Protein AF-A0A7R9I8L1-F1 (afdb_monomer_lite)

Secondary structure (DSSP, 8-state):
-EETTEEEE--HHHHHHHHHHSS--S--SEEEE-TT-EEEEE--SS-SSEEEEE-TTSTTSEEEEE-SSHHHHHHHHHHHHHHHHHHHHHHHHHHHHHHHHHHHHHHHHHHHHHTT--

Organism: NCBI:txid61472

Radius of gyration: 22.03 Å; chains: 1; bounding box: 47×36×64 Å

InterPro domains:
  IPR001849 Pleckstrin homology domain [PF00169] (4-84)
  IPR001849 Pleckstrin homology domain [PS50003] (1-85)
  IPR011993 PH-like domain superfamily [G3DSA:2.30.29.30] (2-97)

Sequence (118 aa):
MDKEGFLLYYSESEKKSFDKRGYFNFHPKGVIPIGGCIVQPTSDPVQEYVIQISSESFLNGTVGLAAETRFDQERWLQGLQEAARITLENSRMGESIIRDLETQGLQLNKEKQCCVGE

Foldseek 3Di:
DDDQQKDFAADPVQVVVCVVPVDHDPDGPDIDGLAQWDWDFDDDPVAHLKIWTADPPDPVRIDIDGDPDVVRSVVVSVVSVVSNVVNNVVVVVVVVVVVVVVVVVVVVVVVVVVVVPD

Structure (mmCIF, N/CA/C/O backbone):
data_AF-A0A7R9I8L1-F1
#
_entry.id   AF-A0A7R9I8L1-F1
#
loop_
_atom_site.group_PDB
_atom_site.id
_atom_site.type_symbol
_atom_site.label_atom_id
_atom_site.label_alt_id
_atom_site.label_comp_id
_atom_site.label_asym_id
_atom_site.label_entity_id
_atom_site.label_seq_id
_atom_site.pdbx_PDB_ins_code
_atom_site.Cartn_x
_atom_site.Cartn_y
_atom_site.Cartn_z
_atom_site.occupancy
_atom_site.B_iso_or_equiv
_atom_site.auth_seq_id
_atom_site.auth_comp_id
_atom_site.auth_asym_id
_atom_site.auth_atom_id
_atom_site.pdbx_PDB_model_num
ATOM 1 N N . MET A 1 1 ? -0.620 -6.642 4.512 1.00 50.53 1 MET A N 1
ATOM 2 C CA . MET A 1 1 ? 0.724 -7.257 4.556 1.00 50.53 1 MET A CA 1
ATOM 3 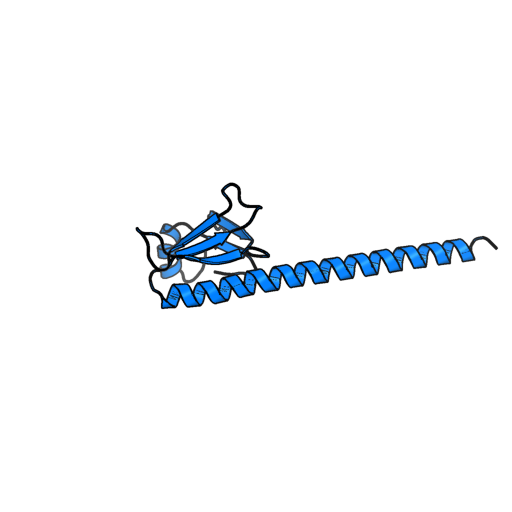C C . MET A 1 1 ? 1.350 -6.991 3.208 1.00 50.53 1 MET A C 1
ATOM 5 O O . MET A 1 1 ? 0.667 -7.223 2.217 1.00 50.53 1 MET A O 1
ATOM 9 N N . ASP A 1 2 ? 2.557 -6.444 3.185 1.00 50.03 2 ASP A N 1
ATOM 10 C CA . ASP A 1 2 ? 3.295 -6.209 1.947 1.00 50.03 2 ASP A CA 1
ATOM 11 C C . ASP A 1 2 ? 4.013 -7.503 1.554 1.00 50.03 2 ASP A C 1
ATOM 13 O O . ASP A 1 2 ? 4.768 -8.062 2.353 1.00 50.03 2 ASP A O 1
ATOM 17 N N . LYS A 1 3 ? 3.711 -8.030 0.370 1.00 54.97 3 LYS A N 1
ATOM 18 C CA . LYS A 1 3 ? 4.536 -9.048 -0.281 1.00 54.97 3 LYS A CA 1
ATOM 19 C C . LYS A 1 3 ? 5.085 -8.393 -1.536 1.00 54.97 3 LYS A C 1
ATOM 21 O O . LYS A 1 3 ? 4.315 -8.158 -2.458 1.00 54.97 3 LYS A O 1
ATOM 26 N N . GLU A 1 4 ? 6.385 -8.114 -1.547 1.00 66.31 4 GLU A N 1
ATOM 27 C CA . GLU A 1 4 ? 7.151 -7.759 -2.751 1.00 66.31 4 GLU A CA 1
ATOM 28 C C . GLU A 1 4 ? 6.454 -6.730 -3.668 1.00 66.31 4 GLU A C 1
ATOM 30 O O . GLU A 1 4 ? 6.352 -6.928 -4.877 1.00 66.31 4 GLU A O 1
ATOM 35 N N . GLY A 1 5 ? 5.952 -5.624 -3.099 1.00 80.06 5 GLY A N 1
ATOM 36 C CA . GLY A 1 5 ? 5.365 -4.535 -3.888 1.00 80.06 5 GLY A CA 1
ATOM 37 C C . GLY A 1 5 ? 3.864 -4.646 -4.129 1.00 80.06 5 GLY A C 1
ATOM 38 O O . GLY A 1 5 ? 3.334 -3.935 -4.984 1.00 80.06 5 GLY A O 1
ATOM 39 N N . PHE A 1 6 ? 3.165 -5.507 -3.388 1.00 88.88 6 PHE A N 1
ATOM 40 C CA . PHE A 1 6 ? 1.714 -5.643 -3.446 1.00 88.88 6 PHE A CA 1
ATOM 41 C C . PHE A 1 6 ? 1.077 -5.479 -2.066 1.00 88.88 6 PHE A C 1
ATOM 43 O O . PHE A 1 6 ? 1.462 -6.133 -1.092 1.00 88.88 6 PHE A O 1
ATOM 50 N N . LEU A 1 7 ? 0.015 -4.676 -2.007 1.00 91.75 7 LEU A N 1
ATOM 51 C CA . LEU A 1 7 ? -0.850 -4.551 -0.842 1.00 91.75 7 LEU A CA 1
ATOM 52 C C . LEU A 1 7 ? -2.077 -5.452 -1.002 1.00 91.75 7 LEU A C 1
ATOM 54 O O . LEU A 1 7 ? -2.922 -5.239 -1.870 1.00 91.75 7 LEU A O 1
ATOM 58 N N . LEU A 1 8 ? -2.184 -6.451 -0.129 1.00 92.12 8 LEU A N 1
ATOM 59 C CA . LEU A 1 8 ? -3.326 -7.361 -0.070 1.00 92.12 8 LEU A CA 1
ATOM 60 C C . LEU A 1 8 ? -4.337 -6.870 0.970 1.00 92.12 8 LEU A C 1
ATOM 62 O O . LEU A 1 8 ? -3.954 -6.616 2.118 1.00 92.12 8 LEU A O 1
ATOM 66 N N . TYR A 1 9 ? -5.619 -6.816 0.598 1.00 91.69 9 TYR A N 1
ATOM 67 C CA . TYR A 1 9 ? -6.708 -6.499 1.525 1.00 91.69 9 TYR A CA 1
ATOM 68 C C . TYR A 1 9 ? -7.748 -7.621 1.602 1.00 91.69 9 TYR A C 1
ATOM 70 O O . TYR A 1 9 ? -8.047 -8.314 0.629 1.00 91.69 9 TYR A O 1
ATOM 78 N N . TYR A 1 10 ? -8.307 -7.793 2.796 1.00 92.62 10 TYR A N 1
ATOM 79 C CA . TYR A 1 10 ? -9.255 -8.851 3.144 1.00 92.62 10 TYR A CA 1
ATOM 80 C C . TYR A 1 10 ? -10.533 -8.236 3.722 1.00 92.62 10 TYR A C 1
ATOM 82 O O . TYR A 1 10 ? -10.565 -7.057 4.070 1.00 92.62 10 TYR A O 1
ATOM 90 N N . SER A 1 11 ? -11.613 -9.015 3.826 1.00 91.25 11 SER A N 1
ATOM 91 C CA . SER A 1 11 ? -12.776 -8.587 4.615 1.00 91.25 11 SER A CA 1
ATOM 92 C C . SER A 1 11 ? -12.412 -8.411 6.078 1.00 91.25 11 SER A C 1
ATOM 94 O O . SER A 1 11 ? -11.620 -9.169 6.622 1.00 91.25 11 SER A O 1
ATOM 96 N N . GLU A 1 12 ? -13.130 -7.530 6.762 1.00 88.06 12 GLU A N 1
ATOM 97 C CA . GLU A 1 12 ? -13.070 -7.428 8.220 1.00 88.06 12 GLU A CA 1
ATOM 98 C C . GLU A 1 12 ? -13.358 -8.772 8.923 1.00 88.06 12 GLU A C 1
ATOM 100 O O . GLU A 1 12 ? -12.717 -9.115 9.914 1.00 88.06 12 GLU A O 1
ATOM 105 N N . SER A 1 13 ? -14.254 -9.597 8.366 1.00 88.38 13 SER A N 1
ATOM 106 C CA . SER A 1 13 ? -14.538 -10.946 8.879 1.00 88.38 13 SER A CA 1
ATOM 107 C C .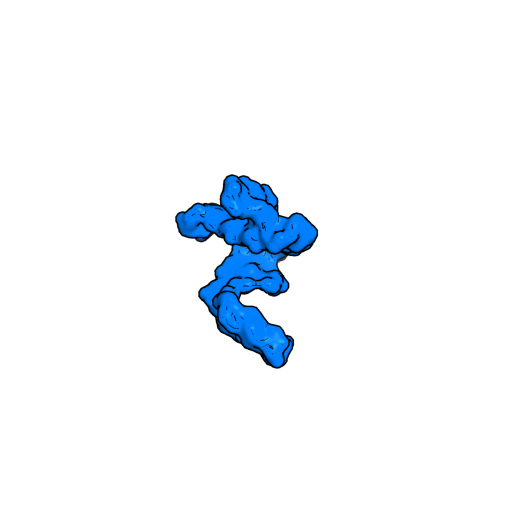 SER A 1 13 ? -13.324 -11.886 8.873 1.00 88.38 13 SER A C 1
ATOM 109 O O . SER A 1 13 ? -13.268 -12.805 9.692 1.00 88.38 13 SER A O 1
ATOM 111 N N . GLU A 1 14 ? -12.337 -11.658 7.999 1.00 89.31 14 GLU A N 1
ATOM 112 C CA . GLU A 1 14 ? -11.101 -12.450 7.965 1.00 89.31 14 GLU A CA 1
ATOM 113 C C . GLU A 1 14 ? -10.202 -12.158 9.167 1.00 89.31 14 GLU A C 1
ATOM 115 O O . GLU A 1 14 ? -9.515 -13.068 9.620 1.00 89.31 14 GLU A O 1
ATOM 120 N N . LYS A 1 15 ? -10.271 -10.956 9.764 1.00 86.56 15 LYS A N 1
ATOM 121 C CA . LYS A 1 15 ? -9.502 -10.614 10.975 1.00 86.56 15 LYS A CA 1
ATOM 122 C C . LYS A 1 15 ? -9.792 -11.603 12.107 1.00 86.56 15 LYS A C 1
ATOM 124 O O . LYS A 1 15 ? -8.885 -12.248 12.618 1.00 86.56 15 LYS A O 1
ATOM 129 N N . LYS A 1 16 ? -11.079 -11.839 12.393 1.00 86.88 16 LYS A N 1
ATOM 130 C CA . LYS A 1 16 ? -11.520 -12.805 13.418 1.00 86.88 16 LYS A CA 1
ATOM 131 C C . LYS A 1 16 ? -11.056 -14.235 13.123 1.00 86.88 16 LYS A C 1
ATOM 133 O O . LYS A 1 16 ? -10.775 -15.003 14.041 1.00 86.88 16 LYS A O 1
ATOM 138 N N . SER A 1 17 ? -11.016 -14.610 11.846 1.00 86.50 17 SER A N 1
ATOM 139 C CA . SER A 1 17 ? -10.572 -15.942 11.425 1.00 86.50 17 SER A CA 1
ATOM 140 C C . SER A 1 17 ? -9.064 -16.106 11.585 1.00 86.50 17 SER A C 1
ATOM 142 O O . SER A 1 17 ? -8.627 -17.144 12.081 1.00 86.50 17 SER A O 1
ATOM 144 N N . PHE A 1 18 ? -8.291 -15.081 11.223 1.00 88.50 18 PHE A N 1
ATOM 145 C CA . PHE A 1 18 ? -6.843 -15.041 11.394 1.00 88.50 18 PHE A CA 1
ATOM 146 C C . PHE A 1 18 ? -6.455 -15.137 12.870 1.00 88.50 18 PHE A C 1
ATOM 148 O O . PHE A 1 18 ? -5.685 -16.024 13.225 1.00 88.50 18 PHE A O 1
ATOM 155 N N . ASP A 1 19 ? -7.062 -14.324 13.738 1.00 87.81 19 ASP A N 1
ATOM 156 C CA . ASP A 1 19 ? -6.752 -14.307 15.174 1.00 87.81 19 ASP A CA 1
ATOM 157 C C . ASP A 1 19 ? -6.981 -15.679 15.836 1.00 87.81 19 ASP A C 1
ATOM 159 O O . ASP A 1 19 ? -6.258 -16.072 16.749 1.00 87.81 19 ASP A O 1
ATOM 163 N N . LYS A 1 20 ? -7.968 -16.445 15.348 1.00 89.31 20 LYS A N 1
ATOM 164 C CA . LYS A 1 20 ? -8.271 -17.795 15.845 1.00 89.31 20 LYS A CA 1
ATOM 165 C C . LYS A 1 20 ? -7.351 -18.876 15.271 1.00 89.31 20 LYS A C 1
ATOM 167 O O . LYS A 1 20 ? -7.056 -19.850 15.959 1.00 89.31 20 LYS A O 1
ATOM 172 N N . ARG A 1 21 ? -6.999 -18.779 13.987 1.00 90.62 21 ARG A N 1
ATOM 173 C CA . ARG A 1 21 ? -6.326 -19.855 13.236 1.00 90.62 21 ARG A CA 1
ATOM 174 C C . ARG A 1 21 ? -4.810 -19.676 13.144 1.00 90.62 21 ARG A C 1
ATOM 176 O O . ARG A 1 21 ? -4.107 -20.664 12.967 1.00 90.62 21 ARG A O 1
ATOM 183 N N . GLY A 1 22 ? -4.320 -18.442 13.240 1.00 88.75 22 GLY A N 1
ATOM 184 C CA . GLY A 1 22 ? -2.907 -18.080 13.112 1.00 88.75 22 GLY A CA 1
ATOM 185 C C . GLY A 1 22 ? -2.365 -18.068 11.677 1.00 88.75 22 GLY A C 1
ATOM 186 O O . GLY A 1 22 ? -1.163 -17.909 11.489 1.00 88.75 22 GLY A O 1
ATOM 187 N N . TYR A 1 23 ? -3.212 -18.241 10.658 1.00 84.62 23 TYR A N 1
ATOM 188 C CA . TYR A 1 23 ? -2.809 -18.209 9.250 1.00 84.62 23 TYR A CA 1
ATOM 189 C C . TYR A 1 23 ? -3.809 -17.433 8.395 1.00 84.62 23 TYR A C 1
ATOM 191 O O . TYR A 1 23 ? -5.003 -17.374 8.701 1.00 84.62 23 TYR A O 1
ATOM 199 N N . PHE A 1 24 ? -3.307 -16.831 7.318 1.00 79.62 24 PHE A N 1
ATOM 200 C CA . PHE A 1 24 ? -4.115 -16.056 6.382 1.00 79.62 24 PHE A CA 1
ATOM 201 C C . PHE A 1 24 ? -4.853 -16.956 5.393 1.00 79.62 24 PHE A C 1
ATOM 203 O O . PHE A 1 24 ? -4.364 -18.016 4.999 1.00 79.62 24 PHE A O 1
ATOM 210 N N . ASN A 1 25 ? -6.019 -16.493 4.952 1.00 83.94 25 ASN A N 1
ATOM 211 C CA . ASN A 1 25 ? -6.651 -17.007 3.749 1.00 83.94 25 ASN A CA 1
ATOM 212 C C . ASN A 1 25 ? -5.778 -16.665 2.531 1.00 83.94 25 ASN A C 1
ATOM 214 O O . ASN A 1 25 ? -5.252 -15.560 2.426 1.00 83.94 25 ASN A O 1
ATOM 218 N N . PHE A 1 26 ? -5.620 -17.611 1.608 1.00 86.00 26 PHE A N 1
ATOM 219 C CA . PHE A 1 26 ? -4.830 -17.411 0.390 1.00 86.00 26 PHE A CA 1
ATOM 220 C C . PHE A 1 26 ? -5.531 -16.520 -0.646 1.00 86.00 26 PHE A C 1
ATOM 222 O O . PHE A 1 26 ? -4.895 -16.083 -1.603 1.00 86.00 26 PHE A O 1
ATOM 229 N N . HIS A 1 27 ? -6.822 -16.238 -0.457 1.00 88.62 27 HIS A N 1
ATOM 230 C CA . HIS A 1 27 ? -7.650 -15.470 -1.380 1.00 88.62 27 HIS A CA 1
ATOM 231 C C . HIS A 1 27 ? -7.997 -14.092 -0.793 1.00 88.62 27 HIS A C 1
ATOM 233 O O . HIS A 1 27 ? -9.000 -13.962 -0.083 1.00 88.62 27 HIS A O 1
ATOM 239 N N . PRO A 1 28 ? -7.191 -13.048 -1.063 1.00 92.19 28 PRO A N 1
ATOM 240 C CA . PRO A 1 28 ? -7.553 -11.685 -0.698 1.00 92.19 28 PRO A CA 1
ATOM 241 C C . PRO A 1 28 ? -8.782 -11.221 -1.482 1.00 92.19 28 PRO A C 1
ATOM 243 O O . PRO A 1 28 ? -9.092 -11.733 -2.558 1.00 92.19 28 PRO A O 1
ATOM 246 N N . LYS A 1 29 ? -9.464 -10.194 -0.967 1.00 93.75 29 LYS A N 1
ATOM 247 C CA . LYS A 1 29 ? -10.540 -9.519 -1.708 1.00 93.75 29 LYS A CA 1
ATOM 248 C C . LYS A 1 29 ? -10.015 -8.765 -2.920 1.00 93.75 29 LYS A C 1
ATOM 250 O O . LYS A 1 29 ? -10.733 -8.593 -3.897 1.00 93.75 29 LYS A O 1
ATOM 255 N N . GLY A 1 30 ? -8.782 -8.297 -2.824 1.00 91.31 30 GLY A N 1
ATOM 256 C CA . GLY A 1 30 ? -8.089 -7.668 -3.921 1.00 91.31 30 GLY A CA 1
ATOM 257 C C . GLY A 1 30 ? -6.645 -7.387 -3.563 1.00 91.31 30 GLY A C 1
ATOM 258 O O . GLY A 1 30 ? -6.196 -7.563 -2.423 1.00 91.31 30 GLY A O 1
ATOM 259 N N . VAL A 1 31 ? -5.922 -6.975 -4.590 1.00 91.31 31 VAL A N 1
ATOM 260 C CA . VAL A 1 31 ? -4.493 -6.722 -4.541 1.00 91.31 31 VAL A CA 1
ATOM 261 C C . VAL A 1 31 ? -4.248 -5.390 -5.229 1.00 91.31 31 VAL A C 1
ATOM 263 O O . VAL A 1 31 ? -4.776 -5.154 -6.313 1.00 91.31 31 VAL A O 1
ATOM 266 N N . ILE A 1 32 ? -3.468 -4.523 -4.592 1.00 90.62 32 ILE A N 1
ATOM 267 C CA . ILE A 1 32 ? -3.067 -3.231 -5.145 1.00 90.62 32 ILE A CA 1
ATOM 268 C C . ILE A 1 32 ? -1.561 -3.298 -5.422 1.00 90.62 32 ILE A C 1
ATOM 270 O O . ILE A 1 32 ? -0.798 -3.511 -4.476 1.00 90.62 32 ILE A O 1
ATOM 274 N N . PRO A 1 33 ? -1.112 -3.146 -6.680 1.00 90.06 33 PRO A N 1
ATOM 275 C CA . PRO A 1 33 ? 0.306 -3.003 -6.975 1.00 90.06 33 PRO A CA 1
ATOM 276 C C . PRO A 1 33 ? 0.792 -1.650 -6.447 1.00 90.06 33 PRO A C 1
ATOM 278 O O . PRO A 1 33 ? 0.200 -0.614 -6.736 1.00 90.06 33 PRO A O 1
ATOM 281 N N . ILE A 1 34 ? 1.854 -1.671 -5.650 1.00 91.12 34 ILE A N 1
ATOM 282 C CA . ILE A 1 34 ? 2.416 -0.490 -4.982 1.00 91.12 34 ILE A CA 1
ATOM 283 C C . ILE A 1 34 ? 3.609 0.078 -5.756 1.00 91.12 34 ILE A C 1
ATOM 285 O O . ILE A 1 34 ? 3.928 1.258 -5.617 1.00 91.12 34 ILE A O 1
ATOM 289 N N . GLY A 1 35 ? 4.237 -0.722 -6.622 1.00 89.19 35 GLY A N 1
ATOM 290 C CA . GLY A 1 35 ? 5.350 -0.282 -7.461 1.00 89.19 35 GLY A CA 1
ATOM 291 C C . GLY A 1 35 ? 5.031 0.989 -8.249 1.00 89.19 35 GLY A C 1
ATOM 292 O O . GLY A 1 35 ? 4.041 1.046 -8.974 1.00 89.19 35 GLY A O 1
ATOM 293 N N . GLY A 1 36 ? 5.866 2.017 -8.085 1.00 85.12 36 GLY A N 1
ATOM 294 C CA . GLY A 1 36 ? 5.697 3.304 -8.767 1.00 85.12 36 GLY A CA 1
ATOM 295 C C . GLY A 1 36 ? 4.515 4.161 -8.290 1.00 85.12 36 GLY A C 1
ATOM 296 O O . GLY A 1 36 ? 4.281 5.219 -8.870 1.00 85.12 36 GLY A O 1
ATOM 297 N N . CYS A 1 37 ? 3.779 3.753 -7.251 1.00 92.94 37 CYS A N 1
ATOM 298 C CA . CYS A 1 37 ? 2.744 4.593 -6.650 1.00 92.94 37 CYS A CA 1
ATOM 299 C C . CYS A 1 37 ? 3.357 5.721 -5.810 1.00 92.94 37 CYS A C 1
ATOM 301 O O . CYS A 1 37 ? 4.407 5.562 -5.187 1.00 92.94 37 CYS A O 1
ATOM 303 N N . ILE A 1 38 ? 2.649 6.847 -5.724 1.00 93.75 38 ILE A N 1
ATOM 304 C CA . ILE A 1 38 ? 2.980 7.930 -4.794 1.00 93.75 38 ILE A CA 1
ATOM 305 C C . ILE A 1 38 ? 2.244 7.660 -3.482 1.00 93.75 38 ILE A C 1
ATOM 307 O O . ILE A 1 38 ? 1.011 7.611 -3.463 1.00 93.75 38 ILE A O 1
ATOM 311 N N . VAL A 1 39 ? 3.005 7.494 -2.398 1.00 95.62 39 VAL A N 1
ATOM 312 C CA . VAL A 1 39 ? 2.490 7.198 -1.055 1.00 95.62 39 VAL A CA 1
ATOM 313 C C . VAL A 1 39 ? 2.823 8.349 -0.111 1.00 95.62 39 VAL A C 1
ATOM 315 O O . VAL A 1 39 ? 3.996 8.662 0.110 1.00 95.62 39 VAL A O 1
ATOM 318 N N . GLN A 1 40 ? 1.793 8.968 0.463 1.00 96.06 40 GLN A N 1
ATOM 319 C CA . GLN A 1 40 ? 1.934 10.156 1.304 1.00 96.06 40 GLN A CA 1
ATOM 320 C C . GLN A 1 40 ? 0.933 10.163 2.466 1.00 96.06 40 GLN A C 1
ATOM 322 O O . GLN A 1 40 ? -0.186 9.667 2.311 1.00 96.06 40 GLN A O 1
ATOM 327 N N . PRO A 1 41 ? 1.300 10.722 3.631 1.00 95.75 41 PRO A N 1
ATOM 328 C CA . PRO A 1 41 ? 0.342 10.959 4.696 1.00 95.75 41 PRO A CA 1
ATOM 329 C C . PRO A 1 41 ? -0.627 12.067 4.273 1.00 95.75 41 PRO A C 1
ATOM 331 O O . PRO A 1 41 ? -0.251 13.020 3.591 1.00 95.75 41 PRO A O 1
ATOM 334 N N . THR A 1 42 ? -1.876 11.949 4.696 1.00 92.19 42 THR A N 1
ATOM 335 C CA . THR A 1 42 ? -2.887 12.990 4.545 1.00 92.19 42 THR A CA 1
ATOM 336 C C . THR A 1 42 ? -3.750 13.050 5.801 1.00 92.19 42 THR A C 1
ATOM 338 O O . THR A 1 42 ? -3.746 12.132 6.627 1.00 92.19 42 THR A O 1
ATOM 341 N N . SER A 1 43 ? -4.481 14.145 5.943 1.00 81.19 43 SER A N 1
ATOM 342 C CA . SER A 1 43 ? -5.467 14.328 6.999 1.00 81.19 43 SER A CA 1
ATOM 343 C C . SER A 1 43 ? -6.785 14.695 6.337 1.00 81.19 43 SER A C 1
ATOM 345 O O . SER A 1 43 ? -6.844 15.655 5.569 1.00 81.19 43 SER A O 1
ATOM 347 N N . ASP A 1 44 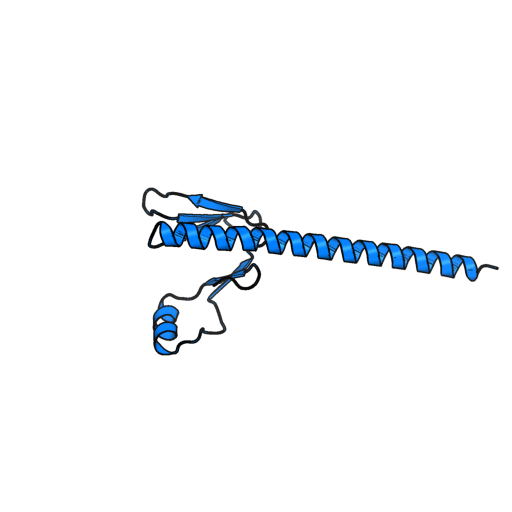? -7.827 13.924 6.621 1.00 79.25 44 ASP A N 1
ATOM 348 C CA . ASP A 1 44 ? -9.197 14.241 6.230 1.00 79.25 44 ASP A CA 1
ATOM 349 C C . ASP A 1 44 ? -9.906 14.879 7.441 1.00 79.25 44 ASP A C 1
ATOM 351 O O . ASP A 1 44 ? -9.614 14.488 8.575 1.00 79.25 44 ASP A O 1
ATOM 355 N N . PRO A 1 45 ? -10.829 15.843 7.260 1.00 81.12 45 PRO A N 1
ATOM 356 C CA . PRO A 1 45 ? -11.629 16.389 8.359 1.00 81.12 45 PRO A CA 1
ATOM 357 C C . PRO A 1 45 ? -12.330 15.341 9.241 1.00 81.12 45 PRO A C 1
ATOM 359 O O . PRO A 1 45 ? -12.638 15.631 10.396 1.00 81.12 45 PRO A O 1
ATOM 362 N N . VAL A 1 46 ? -12.617 14.153 8.704 1.00 84.94 46 VAL A N 1
ATOM 363 C CA . VAL A 1 46 ? -13.351 13.076 9.385 1.00 84.94 46 VAL A CA 1
ATOM 364 C C . VAL A 1 46 ? -12.419 12.007 9.957 1.00 84.94 46 VAL A C 1
ATOM 366 O O . VAL A 1 46 ? -12.776 11.342 10.929 1.00 84.94 46 VAL A O 1
ATOM 369 N N . GLN A 1 47 ? -11.232 11.831 9.374 1.00 87.62 47 GLN A N 1
ATOM 370 C CA . GLN A 1 47 ? -10.337 10.728 9.702 1.00 87.62 47 GLN A CA 1
ATOM 371 C C . GLN A 1 47 ? -8.891 11.212 9.827 1.00 87.62 47 GLN A C 1
ATOM 373 O O . GLN A 1 47 ? -8.279 11.694 8.871 1.00 87.62 47 GLN A O 1
ATOM 378 N N . GLU A 1 48 ? -8.325 11.014 11.015 1.00 90.88 48 GLU A N 1
ATOM 379 C CA . GLU A 1 48 ? -6.902 11.218 11.267 1.00 90.88 48 GLU A CA 1
ATOM 380 C C . GLU A 1 48 ? -6.072 10.020 10.776 1.00 90.88 48 GLU A C 1
ATOM 382 O O . GLU A 1 48 ? -6.582 8.913 10.570 1.00 90.88 48 GLU A O 1
ATOM 387 N N . TYR A 1 49 ? -4.767 10.255 10.615 1.00 94.31 49 TYR A N 1
ATOM 388 C CA . TYR A 1 49 ? -3.764 9.227 10.314 1.00 94.31 49 TYR A CA 1
ATOM 389 C C . TYR A 1 49 ? -3.994 8.493 8.985 1.00 94.31 49 TYR A C 1
ATOM 391 O O . TYR A 1 49 ? -3.768 7.285 8.868 1.00 94.31 49 TYR A O 1
ATOM 399 N N . VAL A 1 50 ? -4.437 9.225 7.962 1.00 96.12 50 VAL A N 1
ATOM 400 C CA . VAL A 1 50 ? -4.712 8.659 6.640 1.00 96.12 50 VAL A CA 1
ATOM 401 C C . VAL A 1 50 ? -3.430 8.586 5.813 1.00 96.12 50 VAL A C 1
ATOM 403 O O . VAL A 1 50 ? -2.568 9.463 5.859 1.00 96.12 50 VAL A O 1
ATOM 406 N N . ILE A 1 51 ? -3.286 7.523 5.035 1.00 96.38 51 ILE A N 1
ATOM 407 C CA . ILE A 1 51 ? -2.250 7.354 4.022 1.00 96.38 51 ILE A CA 1
ATOM 408 C C . ILE A 1 51 ? -2.953 7.339 2.673 1.00 96.38 51 ILE A C 1
ATOM 410 O O . ILE A 1 51 ? -3.842 6.520 2.441 1.00 96.38 51 ILE A O 1
ATOM 414 N N . GLN A 1 52 ? -2.556 8.234 1.780 1.00 95.69 52 GLN A N 1
ATOM 415 C CA . GLN A 1 52 ? -3.036 8.256 0.410 1.00 95.69 52 GLN A CA 1
ATOM 416 C C . GLN A 1 52 ? -2.021 7.568 -0.498 1.00 95.69 52 GLN A C 1
ATOM 418 O O . GLN A 1 52 ? -0.850 7.946 -0.539 1.00 95.69 52 GLN A O 1
ATOM 423 N N . ILE A 1 53 ? -2.497 6.583 -1.253 1.00 95.44 53 ILE A N 1
ATOM 424 C CA . ILE A 1 53 ? -1.768 5.922 -2.333 1.00 95.44 53 ILE A CA 1
ATOM 425 C C . ILE A 1 53 ? -2.374 6.411 -3.641 1.00 95.44 53 ILE A C 1
ATOM 427 O O . ILE A 1 53 ? -3.586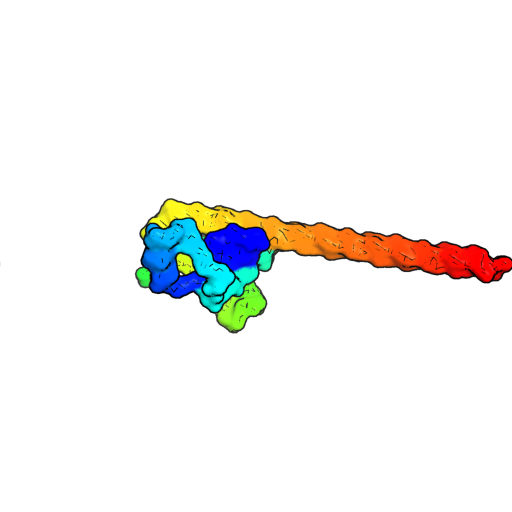 6.330 -3.828 1.00 95.44 53 ILE A O 1
ATOM 431 N N . SER A 1 54 ? -1.552 6.927 -4.546 1.00 94.94 54 SER A N 1
ATOM 432 C CA . SER A 1 54 ? -2.017 7.467 -5.824 1.00 94.94 54 SER A CA 1
ATOM 433 C C . SER A 1 54 ? -1.222 6.923 -7.001 1.00 94.94 54 SER A C 1
ATOM 435 O O . SER A 1 54 ? -0.013 6.700 -6.908 1.00 94.94 54 SER A O 1
ATOM 437 N N . SER A 1 55 ? -1.936 6.679 -8.097 1.00 91.81 55 SER A N 1
ATOM 438 C CA . SER A 1 55 ? -1.393 6.192 -9.360 1.00 91.81 55 SER A CA 1
ATOM 439 C C . SER A 1 55 ? -2.331 6.590 -10.491 1.00 91.81 55 SER A C 1
ATOM 441 O O . SER A 1 55 ? -3.547 6.451 -10.366 1.00 91.81 55 SER A O 1
ATOM 443 N N . GLU A 1 56 ? -1.768 7.005 -11.623 1.00 88.38 56 GLU A N 1
ATOM 444 C CA . GLU A 1 56 ? -2.529 7.253 -12.855 1.00 88.38 56 GLU A CA 1
ATOM 445 C C . GLU A 1 56 ? -3.224 5.985 -13.378 1.00 88.38 56 GLU A C 1
ATOM 447 O O . GLU A 1 56 ? -4.189 6.065 -14.130 1.00 88.38 56 GLU A O 1
ATOM 452 N N . SER A 1 57 ? -2.761 4.805 -12.950 1.00 85.25 57 SER A N 1
ATOM 453 C CA . SER A 1 57 ? -3.365 3.519 -13.308 1.00 85.25 57 SER A CA 1
ATOM 454 C C . SER A 1 57 ? -4.660 3.206 -12.548 1.00 85.25 57 SER A C 1
ATOM 456 O O . SER A 1 57 ? -5.408 2.313 -12.949 1.00 85.25 57 SER A O 1
ATOM 458 N N . PHE A 1 58 ? -4.945 3.906 -11.445 1.00 89.00 58 PHE A N 1
ATOM 459 C CA . PHE A 1 58 ? -6.162 3.680 -10.668 1.00 89.00 58 PHE A CA 1
ATOM 460 C C . PHE A 1 58 ? -7.346 4.394 -11.320 1.00 89.00 58 PHE A C 1
ATOM 462 O O . PHE A 1 58 ? -7.255 5.575 -11.638 1.00 89.00 58 PHE A O 1
ATOM 469 N N . LEU A 1 59 ? -8.497 3.719 -11.422 1.00 84.19 59 LEU A N 1
ATOM 470 C CA . LEU A 1 59 ? -9.711 4.285 -12.034 1.00 84.19 59 LEU A CA 1
ATOM 471 C C . LEU A 1 59 ? -10.127 5.635 -11.413 1.00 84.19 59 LEU A C 1
ATOM 473 O O . LEU A 1 59 ? -10.538 6.541 -12.128 1.00 84.19 59 LEU A O 1
ATOM 477 N N . ASN A 1 60 ? -9.978 5.769 -10.089 1.00 83.44 60 ASN A N 1
ATOM 478 C CA . ASN A 1 60 ? -10.299 6.987 -9.334 1.00 83.44 60 ASN A CA 1
ATOM 479 C C . ASN A 1 60 ? -9.042 7.785 -8.927 1.00 83.44 60 ASN A C 1
ATOM 481 O O . ASN A 1 60 ? -9.128 8.697 -8.110 1.00 83.44 60 ASN A O 1
ATOM 485 N N . GLY A 1 61 ? -7.863 7.410 -9.431 1.00 86.38 61 GLY A N 1
ATOM 486 C CA . GLY A 1 61 ? -6.576 8.058 -9.160 1.00 86.38 61 GLY A CA 1
ATOM 487 C C . GLY A 1 61 ? -5.977 7.824 -7.767 1.00 86.38 61 GLY A C 1
ATOM 488 O O . GLY A 1 61 ? -4.757 7.910 -7.614 1.00 86.38 61 GLY A O 1
ATOM 489 N N . THR A 1 62 ? -6.783 7.507 -6.746 1.00 92.38 62 THR A N 1
ATOM 490 C CA . THR A 1 62 ? -6.302 7.366 -5.361 1.00 92.38 62 THR A CA 1
ATOM 491 C C . THR A 1 62 ? -7.004 6.261 -4.566 1.00 92.38 62 THR A C 1
ATOM 493 O O . THR A 1 62 ? -8.134 5.862 -4.849 1.00 92.38 62 THR A O 1
ATOM 496 N N . VAL A 1 63 ? -6.309 5.774 -3.537 1.00 92.56 63 VAL A N 1
ATOM 497 C CA . VAL A 1 63 ? -6.815 4.890 -2.483 1.00 92.56 63 VAL A CA 1
ATOM 498 C C . VAL A 1 63 ? -6.385 5.465 -1.135 1.00 92.56 63 VAL A C 1
ATOM 500 O O . VAL A 1 63 ? -5.216 5.801 -0.947 1.00 92.56 63 VAL A O 1
ATOM 503 N N . GLY A 1 64 ? -7.32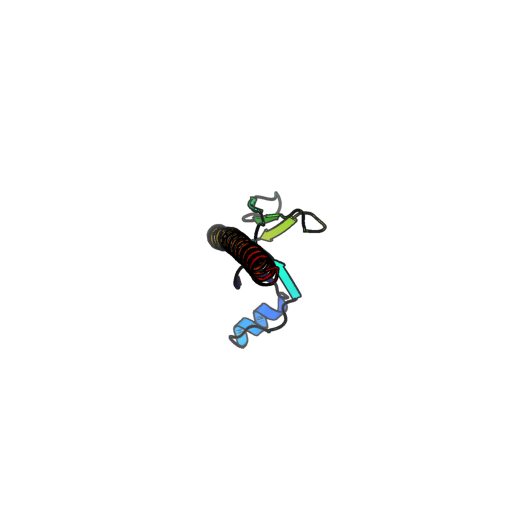5 5.576 -0.196 1.00 93.00 64 GLY A N 1
ATOM 504 C CA . GLY A 1 64 ? -7.061 6.002 1.178 1.00 93.00 64 GLY A CA 1
ATOM 505 C C . GLY A 1 64 ? -6.997 4.815 2.138 1.00 93.00 64 GLY A C 1
ATOM 506 O O . GLY A 1 64 ? -7.853 3.932 2.091 1.00 93.00 64 GLY A O 1
ATOM 507 N N . LEU A 1 65 ? -6.004 4.808 3.025 1.00 93.94 65 LEU A N 1
ATOM 508 C CA . LEU A 1 65 ? -5.872 3.863 4.132 1.00 93.94 65 LEU A CA 1
ATOM 509 C C . LEU A 1 65 ? -5.924 4.635 5.448 1.00 93.94 65 LEU A C 1
ATOM 511 O O . LEU A 1 65 ? -5.132 5.549 5.645 1.00 93.94 65 LEU A O 1
ATOM 515 N N . ALA A 1 66 ? -6.821 4.261 6.352 1.00 93.88 66 ALA A N 1
ATOM 516 C CA . ALA A 1 66 ? -6.896 4.855 7.682 1.00 93.88 66 ALA A CA 1
ATOM 517 C C . ALA A 1 66 ? -6.132 3.987 8.688 1.00 93.88 66 ALA A C 1
ATOM 519 O O . ALA A 1 66 ? -6.398 2.787 8.791 1.00 93.88 66 ALA A O 1
ATOM 520 N N . ALA A 1 67 ? -5.190 4.584 9.418 1.00 94.00 67 ALA A N 1
ATOM 521 C CA . ALA A 1 67 ? -4.522 3.932 10.538 1.00 94.00 67 ALA A CA 1
ATOM 522 C C . ALA A 1 67 ? -5.221 4.263 11.866 1.00 94.00 67 ALA A C 1
ATOM 524 O O . ALA A 1 67 ? -5.826 5.323 12.018 1.00 94.00 67 ALA A O 1
ATOM 525 N N . GLU A 1 68 ? -5.121 3.357 12.841 1.00 91.88 68 GLU A N 1
ATOM 526 C CA . GLU A 1 68 ? -5.704 3.556 14.176 1.00 91.88 68 GLU A CA 1
ATOM 527 C C . GLU A 1 68 ? -4.885 4.553 15.012 1.00 91.88 68 GLU A C 1
ATOM 529 O O . GLU A 1 68 ? -5.435 5.275 15.842 1.00 91.88 68 GLU A O 1
ATOM 534 N N . THR A 1 69 ? -3.570 4.615 14.784 1.00 94.56 69 THR A N 1
ATOM 535 C CA . THR A 1 69 ? -2.658 5.503 15.507 1.00 94.56 69 THR A CA 1
ATOM 536 C C . THR A 1 69 ? -1.662 6.173 14.566 1.00 94.56 69 THR A C 1
ATOM 538 O O . THR A 1 69 ? -1.338 5.656 13.493 1.00 94.56 69 THR A O 1
ATOM 541 N N . ARG A 1 70 ? -1.092 7.301 15.008 1.00 94.69 70 ARG A N 1
ATOM 542 C CA . ARG A 1 70 ? 0.030 7.955 14.319 1.00 94.69 70 ARG A CA 1
ATOM 543 C C . ARG A 1 70 ? 1.227 7.021 14.135 1.00 94.69 70 ARG A C 1
ATOM 545 O O . ARG A 1 70 ? 1.852 7.023 13.081 1.00 94.69 70 ARG A O 1
ATOM 552 N N . PHE A 1 71 ? 1.535 6.220 15.152 1.00 96.00 71 PHE A N 1
ATOM 553 C CA . PHE A 1 71 ? 2.639 5.266 15.090 1.00 96.00 71 PHE A CA 1
ATOM 554 C C . PHE A 1 71 ? 2.412 4.220 13.991 1.00 96.00 71 PHE A C 1
ATOM 556 O O . PHE A 1 71 ? 3.316 3.934 13.206 1.00 96.00 71 PHE A O 1
ATOM 563 N N . ASP A 1 72 ? 1.189 3.693 13.888 1.00 95.88 72 ASP A N 1
ATOM 564 C CA . ASP A 1 72 ? 0.835 2.755 12.823 1.00 95.88 72 ASP A CA 1
ATOM 565 C C . ASP A 1 72 ? 0.916 3.421 11.450 1.00 95.88 72 ASP A C 1
ATOM 567 O O . ASP A 1 72 ? 1.472 2.828 10.527 1.00 95.88 72 ASP A O 1
ATOM 571 N N . GLN A 1 73 ? 0.432 4.659 11.314 1.00 96.38 73 GLN A N 1
ATOM 572 C CA . GLN A 1 73 ? 0.541 5.417 10.067 1.00 96.38 73 GLN A CA 1
ATOM 573 C C . GLN A 1 73 ? 1.997 5.568 9.627 1.00 96.38 73 GLN A C 1
ATOM 575 O O . GLN A 1 73 ? 2.318 5.251 8.486 1.00 96.38 73 GLN A O 1
ATOM 580 N N . GLU A 1 74 ? 2.880 6.024 10.517 1.00 95.94 74 GLU A N 1
ATOM 581 C CA . GLU A 1 74 ? 4.302 6.225 10.218 1.00 95.94 74 GLU A CA 1
ATOM 582 C C . GLU A 1 74 ? 4.975 4.907 9.810 1.00 95.94 74 GLU A C 1
ATOM 584 O O . GLU A 1 74 ? 5.703 4.856 8.814 1.00 95.94 74 GLU A O 1
ATOM 589 N N . ARG A 1 75 ? 4.668 3.812 10.517 1.00 96.12 75 ARG A N 1
ATOM 590 C CA . ARG A 1 75 ? 5.186 2.476 10.200 1.00 96.12 75 ARG A CA 1
ATOM 591 C C . ARG A 1 75 ? 4.708 1.971 8.836 1.00 96.12 75 ARG A C 1
ATOM 593 O O . ARG A 1 75 ? 5.508 1.441 8.064 1.00 96.12 75 ARG A O 1
ATOM 600 N N . TRP A 1 76 ? 3.416 2.103 8.539 1.00 95.50 76 TRP A N 1
ATOM 601 C CA . TRP A 1 76 ? 2.851 1.694 7.250 1.00 95.50 76 TRP A CA 1
ATOM 602 C C . TRP A 1 76 ? 3.363 2.564 6.105 1.00 95.50 76 TRP A C 1
ATOM 604 O O . TRP A 1 76 ? 3.695 2.033 5.048 1.00 95.50 76 TRP A O 1
ATOM 614 N N . LEU A 1 77 ? 3.475 3.874 6.325 1.00 95.50 77 LEU A N 1
ATOM 615 C CA . LEU A 1 77 ? 3.992 4.825 5.349 1.00 95.50 77 LEU A CA 1
ATOM 616 C C . LEU A 1 77 ? 5.412 4.449 4.915 1.00 95.50 77 LEU A C 1
ATOM 618 O O . LEU A 1 77 ? 5.660 4.345 3.717 1.00 95.50 77 LEU A O 1
ATOM 622 N N . GLN A 1 78 ? 6.310 4.178 5.870 1.00 94.44 78 GLN A N 1
ATOM 623 C CA . GLN A 1 78 ? 7.681 3.755 5.563 1.00 94.44 78 GLN A CA 1
ATOM 624 C C . GLN A 1 78 ? 7.720 2.468 4.732 1.00 94.44 78 GLN A C 1
ATOM 626 O O . GLN A 1 78 ? 8.419 2.413 3.722 1.00 94.44 78 GLN A O 1
ATOM 631 N N . GLY A 1 79 ? 6.955 1.445 5.128 1.00 93.00 79 GLY A N 1
ATOM 632 C CA . GLY A 1 79 ? 6.927 0.171 4.405 1.00 93.00 79 GLY A CA 1
ATOM 633 C C . GLY A 1 79 ? 6.419 0.321 2.970 1.00 93.00 79 GLY A C 1
ATOM 634 O O . GLY A 1 79 ? 7.055 -0.154 2.034 1.00 93.00 79 GLY A O 1
ATOM 635 N N . LEU A 1 80 ? 5.312 1.045 2.792 1.00 94.06 80 LEU A N 1
ATOM 636 C CA . LEU A 1 80 ? 4.698 1.264 1.483 1.00 94.06 80 LEU A CA 1
ATOM 637 C C . LEU A 1 80 ? 5.580 2.110 0.556 1.00 94.06 80 LEU A C 1
ATOM 639 O O . LEU A 1 80 ? 5.652 1.828 -0.638 1.00 94.06 80 LEU A O 1
ATOM 643 N N . GLN A 1 81 ? 6.259 3.132 1.086 1.00 93.44 81 GLN A N 1
ATOM 644 C CA . GLN A 1 81 ? 7.196 3.944 0.306 1.00 93.44 81 GLN A CA 1
ATOM 645 C C . GLN A 1 81 ? 8.396 3.122 -0.166 1.00 93.44 81 GLN A C 1
ATOM 647 O O . GLN A 1 81 ? 8.792 3.228 -1.328 1.00 93.44 81 GLN A O 1
ATOM 652 N N . GLU A 1 82 ? 8.946 2.274 0.703 1.00 90.88 82 GLU A N 1
ATOM 653 C CA . GLU A 1 82 ? 10.073 1.428 0.323 1.00 90.88 82 GLU A CA 1
ATOM 654 C C . GLU A 1 82 ? 9.666 0.376 -0.714 1.00 90.88 82 GLU A C 1
ATOM 656 O O . GLU A 1 82 ? 10.361 0.189 -1.712 1.00 90.88 82 GLU A O 1
ATOM 661 N N . ALA A 1 83 ? 8.496 -0.242 -0.558 1.00 89.56 83 ALA A N 1
ATOM 662 C CA . ALA A 1 83 ? 7.972 -1.176 -1.546 1.00 89.56 83 ALA A CA 1
ATOM 663 C C . ALA A 1 83 ? 7.697 -0.509 -2.903 1.00 89.56 83 ALA A C 1
ATOM 665 O O . ALA A 1 83 ? 8.056 -1.058 -3.946 1.00 89.56 83 ALA A O 1
ATOM 666 N N . ALA A 1 84 ? 7.138 0.708 -2.905 1.00 89.56 84 ALA A N 1
ATOM 667 C CA . ALA A 1 84 ? 6.919 1.475 -4.131 1.00 89.56 84 ALA A CA 1
ATOM 668 C C . ALA A 1 84 ? 8.230 1.741 -4.889 1.00 89.56 84 ALA A C 1
ATOM 670 O O . ALA A 1 84 ? 8.265 1.652 -6.122 1.00 89.56 84 ALA A O 1
ATOM 671 N N . ARG A 1 85 ? 9.307 2.037 -4.147 1.00 86.19 85 ARG A N 1
ATOM 672 C CA . ARG A 1 85 ? 10.646 2.322 -4.675 1.00 86.19 85 ARG A CA 1
ATOM 673 C C . ARG A 1 85 ? 11.338 1.067 -5.208 1.00 86.19 85 ARG A C 1
ATOM 675 O O . ARG A 1 85 ? 11.777 1.072 -6.358 1.00 86.19 85 ARG A O 1
ATOM 682 N N . ILE A 1 86 ? 11.412 0.002 -4.405 1.00 80.56 86 ILE A N 1
ATOM 683 C CA . ILE A 1 86 ? 12.105 -1.246 -4.765 1.00 80.56 86 ILE A CA 1
ATOM 684 C C . ILE A 1 86 ? 11.491 -1.859 -6.024 1.00 80.56 86 ILE A C 1
ATOM 686 O O . ILE A 1 86 ? 12.213 -2.233 -6.948 1.00 80.56 86 ILE A O 1
ATOM 690 N N . THR A 1 87 ? 10.162 -1.943 -6.106 1.00 78.38 87 THR A N 1
ATOM 691 C CA . THR A 1 87 ? 9.502 -2.559 -7.265 1.00 78.38 87 THR A CA 1
ATOM 692 C C . THR A 1 87 ? 9.747 -1.766 -8.552 1.00 78.38 87 THR A C 1
ATOM 694 O O . THR A 1 87 ? 9.920 -2.363 -9.617 1.00 78.38 87 THR A O 1
ATOM 697 N N . LEU A 1 88 ? 9.830 -0.433 -8.469 1.00 72.81 88 LEU A N 1
ATOM 698 C CA . LEU A 1 88 ? 10.182 0.409 -9.615 1.00 72.81 88 LEU A CA 1
ATOM 699 C C . LEU A 1 88 ? 11.635 0.186 -10.058 1.00 72.81 88 LEU A C 1
ATOM 701 O O . LEU A 1 88 ? 11.906 0.069 -11.253 1.00 72.81 88 LEU A O 1
ATOM 705 N N . GLU A 1 89 ? 12.565 0.118 -9.108 1.00 75.88 89 GLU A N 1
ATOM 706 C CA . GLU A 1 89 ? 13.986 -0.105 -9.384 1.00 75.88 89 GLU A CA 1
ATOM 707 C C . GLU A 1 89 ? 14.225 -1.482 -10.019 1.00 75.88 89 GLU A C 1
ATOM 709 O O . GLU A 1 89 ? 14.867 -1.576 -11.066 1.00 75.88 89 GLU A O 1
ATOM 714 N N . ASN A 1 90 ? 13.616 -2.532 -9.463 1.00 76.56 90 ASN A N 1
ATOM 715 C CA . ASN A 1 90 ? 13.688 -3.890 -10.005 1.00 76.56 90 ASN A CA 1
ATOM 716 C C . ASN A 1 90 ? 13.126 -3.975 -11.430 1.00 76.56 90 ASN A C 1
ATOM 718 O O . ASN A 1 90 ? 13.720 -4.634 -12.284 1.00 76.56 90 ASN A O 1
ATOM 722 N N . SER A 1 91 ? 12.023 -3.274 -11.710 1.00 73.25 91 SER A N 1
ATOM 723 C CA . SER A 1 91 ? 11.436 -3.227 -13.057 1.00 73.25 91 SER A CA 1
ATOM 724 C C . SER A 1 91 ? 12.384 -2.558 -14.058 1.00 73.25 91 SER A C 1
ATOM 726 O O . SER A 1 91 ? 12.639 -3.100 -15.131 1.00 73.25 91 SER A O 1
ATOM 728 N N . ARG A 1 92 ? 12.992 -1.423 -13.680 1.00 73.19 92 ARG A N 1
ATOM 729 C CA . ARG A 1 92 ? 13.964 -0.703 -14.522 1.00 73.19 92 ARG A CA 1
ATOM 730 C C . ARG A 1 92 ? 15.222 -1.523 -14.804 1.00 73.19 92 ARG A C 1
ATOM 732 O O . ARG A 1 92 ? 15.700 -1.533 -15.936 1.00 73.19 92 ARG A O 1
ATOM 739 N N . MET A 1 93 ? 15.756 -2.210 -13.793 1.00 74.81 93 MET A N 1
ATOM 740 C CA . MET A 1 93 ? 16.918 -3.085 -13.969 1.00 74.81 93 MET A CA 1
ATOM 741 C C . MET A 1 93 ? 16.601 -4.253 -14.908 1.00 74.81 93 MET A C 1
ATOM 743 O O . MET A 1 93 ? 17.380 -4.524 -15.821 1.00 74.81 93 MET A O 1
ATOM 747 N N . GLY A 1 94 ? 15.440 -4.898 -14.739 1.00 74.88 94 GLY A N 1
ATOM 748 C CA . GLY A 1 94 ? 14.987 -5.972 -15.626 1.00 74.88 94 GLY A CA 1
ATOM 749 C C . GLY A 1 94 ? 14.864 -5.524 -17.086 1.00 74.88 94 GLY A C 1
ATOM 750 O O . GLY A 1 94 ? 15.355 -6.208 -17.982 1.00 74.88 94 GLY A O 1
ATOM 751 N N . GLU A 1 95 ? 14.287 -4.343 -17.328 1.00 80.94 95 GLU A N 1
ATOM 752 C CA . GLU A 1 95 ? 14.198 -3.767 -18.675 1.00 80.94 95 GLU A CA 1
ATOM 753 C C . GLU A 1 95 ? 15.570 -3.495 -19.304 1.00 80.94 95 GLU A C 1
ATOM 755 O O . GLU A 1 95 ? 15.758 -3.768 -20.489 1.00 80.94 95 GLU A O 1
ATOM 760 N N . SER A 1 96 ? 16.532 -2.973 -18.535 1.00 84.50 96 SER A N 1
ATOM 761 C CA . SER A 1 96 ? 17.888 -2.718 -19.043 1.00 84.50 96 SER A CA 1
ATOM 762 C C . SER A 1 96 ? 18.568 -4.011 -19.490 1.00 84.50 96 SER A C 1
ATOM 764 O O . SER A 1 96 ? 19.128 -4.064 -20.581 1.00 84.50 96 SER A O 1
ATOM 766 N N . ILE A 1 97 ? 18.457 -5.071 -18.684 1.00 84.12 97 ILE A N 1
ATOM 767 C CA . ILE A 1 97 ? 19.051 -6.378 -18.991 1.00 84.12 97 ILE A CA 1
ATOM 768 C C . ILE A 1 97 ? 18.458 -6.956 -20.281 1.00 84.12 97 ILE A C 1
ATOM 770 O O . ILE A 1 97 ? 19.197 -7.473 -21.118 1.00 84.12 97 ILE A O 1
ATOM 774 N N . ILE A 1 98 ? 17.137 -6.853 -20.469 1.00 80.88 98 ILE A N 1
ATOM 775 C CA . ILE A 1 98 ? 16.476 -7.325 -21.696 1.00 80.88 98 ILE A CA 1
ATOM 776 C C . ILE A 1 98 ? 17.023 -6.582 -22.921 1.00 80.88 98 ILE A C 1
ATOM 778 O O . ILE A 1 98 ? 17.405 -7.227 -23.897 1.00 80.88 98 ILE A O 1
ATOM 782 N N . ARG A 1 99 ? 17.130 -5.249 -22.859 1.00 86.75 99 ARG A N 1
ATOM 783 C CA 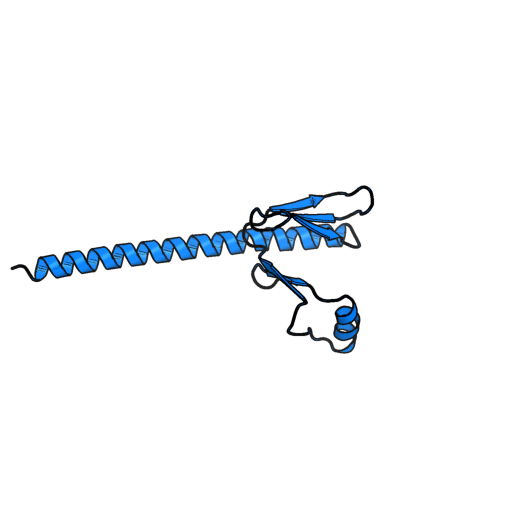. ARG A 1 99 ? 17.650 -4.442 -23.979 1.00 86.75 99 ARG A CA 1
ATOM 784 C C . ARG A 1 99 ? 19.101 -4.780 -24.320 1.00 86.75 99 ARG A C 1
ATOM 786 O O . ARG A 1 99 ? 19.464 -4.829 -25.499 1.00 86.75 99 ARG A O 1
ATOM 793 N N . ASP A 1 100 ? 19.927 -5.031 -23.309 1.00 86.38 100 ASP A N 1
ATOM 794 C CA . ASP A 1 100 ? 21.323 -5.420 -23.511 1.00 86.38 100 ASP A CA 1
ATOM 795 C C . ASP A 1 100 ? 21.420 -6.783 -24.211 1.00 86.38 100 ASP A C 1
ATOM 797 O O . ASP A 1 100 ? 22.176 -6.935 -25.174 1.00 86.38 100 ASP A O 1
ATOM 801 N N . LEU A 1 101 ? 20.602 -7.757 -23.792 1.00 86.06 101 LEU A N 1
ATOM 802 C CA . LEU A 1 101 ? 20.529 -9.078 -24.423 1.00 86.06 101 LEU A CA 1
ATOM 803 C C . LEU A 1 101 ? 20.024 -9.008 -25.872 1.00 86.06 101 LEU A C 1
ATOM 805 O O . LEU A 1 101 ? 20.579 -9.675 -26.746 1.00 86.06 101 LEU A O 1
ATOM 809 N N . GLU A 1 102 ? 19.015 -8.182 -26.156 1.00 89.38 102 GLU A N 1
ATOM 810 C CA . GLU A 1 102 ? 18.522 -7.952 -27.521 1.00 89.38 102 GLU A CA 1
ATOM 811 C C . GLU A 1 102 ? 19.610 -7.349 -28.418 1.00 89.38 102 GLU A C 1
ATOM 813 O O . GLU A 1 102 ? 19.815 -7.795 -29.550 1.00 89.38 102 GLU A O 1
ATOM 818 N N . THR A 1 103 ? 20.357 -6.375 -27.896 1.00 86.62 103 THR A N 1
ATOM 819 C CA . THR A 1 103 ? 21.447 -5.716 -28.625 1.00 86.62 103 THR A CA 1
ATOM 820 C C . THR A 1 103 ? 22.578 -6.694 -28.940 1.00 86.62 103 THR A C 1
ATOM 822 O O . THR A 1 103 ? 23.034 -6.755 -30.085 1.00 86.62 103 THR A O 1
ATOM 825 N N . GLN A 1 104 ? 22.994 -7.504 -27.962 1.00 85.69 104 GLN A N 1
ATOM 826 C CA . GLN A 1 104 ? 24.004 -8.548 -28.165 1.00 85.69 104 GLN A CA 1
ATOM 827 C C . GLN A 1 104 ? 23.531 -9.607 -29.173 1.00 85.69 104 GLN A C 1
ATOM 829 O O . GLN A 1 104 ? 24.284 -9.989 -30.070 1.00 85.69 104 GLN A O 1
ATOM 834 N N . GLY A 1 105 ? 22.269 -10.042 -29.096 1.00 83.25 105 GLY A N 1
ATOM 835 C CA . GLY A 1 105 ? 21.688 -10.983 -30.060 1.00 83.25 105 GLY A CA 1
ATOM 836 C C . GLY A 1 105 ? 21.667 -10.438 -31.494 1.00 83.25 105 GLY A C 1
ATOM 837 O O . GLY A 1 105 ? 21.995 -11.155 -32.443 1.00 83.25 105 GLY A O 1
ATOM 838 N N . LEU A 1 106 ? 21.341 -9.152 -31.662 1.00 77.00 106 LEU A N 1
ATOM 839 C CA . LEU A 1 106 ? 21.381 -8.472 -32.960 1.00 77.00 106 LEU A CA 1
ATOM 840 C C . LEU A 1 106 ? 22.806 -8.373 -33.525 1.00 77.00 106 LEU A C 1
ATOM 842 O O . LEU A 1 106 ? 22.990 -8.547 -34.731 1.00 77.00 106 LEU A O 1
ATOM 846 N N . GLN A 1 107 ? 23.808 -8.112 -32.682 1.00 78.94 107 GLN A N 1
ATOM 847 C CA . GLN A 1 107 ? 25.217 -8.065 -33.093 1.00 78.94 107 GLN A CA 1
ATOM 848 C C . GLN A 1 107 ? 25.717 -9.437 -33.563 1.00 78.94 107 GLN A C 1
ATOM 850 O O . GLN A 1 107 ? 26.224 -9.551 -34.678 1.00 78.94 107 GLN A O 1
ATOM 855 N N . LEU A 1 108 ? 25.468 -10.492 -32.784 1.00 78.25 108 LEU A N 1
ATOM 856 C CA . LEU A 1 108 ? 25.879 -11.860 -33.122 1.00 78.25 108 LEU A CA 1
ATOM 857 C C . LEU A 1 108 ? 25.255 -12.365 -34.436 1.00 78.25 108 LEU A C 1
ATOM 859 O O . LEU A 1 108 ? 25.899 -13.081 -35.205 1.00 78.25 108 LEU A O 1
ATOM 863 N N . ASN A 1 109 ? 24.009 -11.979 -34.733 1.00 72.56 109 ASN A N 1
ATOM 864 C CA . ASN A 1 109 ? 23.372 -12.304 -36.014 1.00 72.56 109 ASN A CA 1
ATOM 865 C C . ASN A 1 109 ? 24.000 -11.561 -37.203 1.00 72.56 109 ASN A C 1
ATOM 867 O O . ASN A 1 109 ? 24.122 -12.148 -38.279 1.00 72.56 109 ASN A O 1
ATOM 871 N N . LYS A 1 110 ? 24.411 -10.298 -37.028 1.00 72.38 110 LYS A N 1
ATOM 872 C CA . LYS A 1 110 ? 25.127 -9.546 -38.073 1.00 72.38 110 LYS A CA 1
ATOM 873 C C . LYS A 1 110 ? 26.489 -10.168 -38.373 1.00 72.38 110 LYS A C 1
ATOM 875 O O . LYS A 1 110 ? 26.831 -10.333 -39.539 1.00 72.38 110 LYS A O 1
ATOM 880 N N . GLU A 1 111 ? 27.231 -10.561 -37.341 1.00 71.31 111 GLU A N 1
ATOM 881 C CA . GLU A 1 111 ? 28.539 -11.211 -37.493 1.00 71.31 111 GLU A CA 1
ATOM 882 C C . GLU A 1 111 ? 28.423 -12.551 -38.230 1.00 71.31 111 GLU A C 1
ATOM 884 O O . GLU A 1 111 ? 29.157 -12.792 -39.186 1.00 71.31 111 GLU A O 1
ATOM 889 N N . LYS A 1 112 ? 27.428 -13.381 -37.885 1.00 70.75 112 LYS A N 1
ATOM 890 C CA . LYS A 1 112 ? 27.157 -14.635 -38.608 1.00 70.75 112 LYS A CA 1
ATOM 891 C C . LYS A 1 112 ? 26.816 -14.434 -40.084 1.00 70.75 112 LYS A C 1
ATOM 893 O O . LYS A 1 112 ? 27.212 -15.260 -40.896 1.00 70.75 112 LYS A O 1
ATOM 898 N N . GLN A 1 113 ? 26.081 -13.382 -40.442 1.00 60.03 113 GLN A N 1
ATOM 899 C CA . GLN A 1 113 ? 25.779 -13.091 -41.849 1.00 60.03 113 GLN A CA 1
ATOM 900 C C . GLN A 1 113 ? 27.017 -12.607 -42.614 1.00 60.03 113 GLN A C 1
ATOM 902 O O . GLN A 1 113 ? 27.189 -12.983 -43.769 1.00 60.03 113 GLN A O 1
ATOM 907 N N . CYS A 1 114 ? 27.900 -11.840 -41.967 1.00 58.53 114 CYS A N 1
ATOM 908 C CA . CYS A 1 114 ? 29.169 -11.415 -42.561 1.00 58.53 114 CYS A CA 1
ATOM 909 C C . CYS A 1 114 ? 30.078 -12.608 -42.896 1.00 58.53 114 CYS A C 1
ATOM 911 O O . CYS A 1 114 ? 30.672 -12.636 -43.964 1.00 58.53 114 CYS A O 1
ATOM 913 N N . CYS A 1 115 ? 30.151 -13.616 -42.022 1.00 56.88 115 CYS A N 1
ATOM 914 C CA . CYS A 1 115 ? 31.032 -14.776 -42.214 1.00 56.88 115 CYS A CA 1
ATOM 915 C C . CYS A 1 115 ? 30.494 -15.857 -43.174 1.00 56.88 115 CYS A C 1
ATOM 917 O O . CYS A 1 115 ? 31.196 -16.829 -43.430 1.00 56.88 115 CYS A O 1
ATOM 919 N N . VAL A 1 116 ? 29.250 -15.748 -43.656 1.00 55.84 116 VAL A N 1
ATOM 920 C CA . VAL A 1 116 ? 28.627 -16.720 -44.586 1.00 55.84 116 VAL A CA 1
ATOM 921 C C . VAL A 1 116 ? 28.551 -16.164 -46.022 1.00 55.84 116 VAL A C 1
ATOM 923 O O . VAL A 1 116 ? 28.133 -16.865 -46.938 1.00 55.84 116 VAL A O 1
ATOM 926 N N . GLY A 1 117 ? 28.961 -14.907 -46.231 1.00 53.41 117 GLY A N 1
ATOM 927 C CA . GLY A 1 117 ? 28.975 -14.231 -47.533 1.00 53.41 117 GLY A CA 1
ATOM 928 C C . GLY A 1 117 ? 30.307 -14.271 -48.295 1.00 53.41 117 GLY A C 1
ATOM 929 O O . GLY A 1 117 ? 30.406 -13.582 -49.310 1.00 53.41 117 GLY A O 1
ATOM 930 N N . GLU A 1 118 ? 31.301 -15.031 -47.825 1.00 41.19 118 GLU A N 1
ATOM 931 C CA . GLU A 1 118 ? 32.604 -15.246 -48.486 1.00 41.19 118 GLU A CA 1
ATOM 932 C C . GLU A 1 118 ? 32.763 -16.683 -48.998 1.00 41.19 118 GLU A C 1
ATOM 934 O O . GLU A 1 118 ? 32.378 -17.627 -48.268 1.00 41.19 118 GLU A O 1
#

pLDDT: mean 84.88, std 11.4, range [41.19, 96.38]